Protein AF-A0A838CVP0-F1 (afdb_monomer)

Foldseek 3Di:
DVQLVVLLVQLVCLLVPVFVVCVPPPVVVPPPPPPTDDPVSNVVSNVVSVVSNVVSVVVVVVVVD

Sequence (65 aa):
MFVGLFLLAIGIWGIVSPYTMWLIGDSWRSSVDAEGPSTFYKYSSRVISVILIVIGMIGIIDAFN

Solvent-accessible surface area (backbone atoms only — not comparable to full-atom values): 3483 Å² total; per-residue (Å²): 67,73,68,13,54,52,31,31,54,53,12,54,44,26,58,77,36,38,59,58,50,31,60,75,75,44,43,90,75,44,59,99,80,60,93,62,70,50,72,66,52,50,51,50,40,34,54,52,13,53,52,32,32,54,53,11,51,52,39,34,57,62,64,75,111

Mean predicted aligned error: 4.8 Å

pLDDT: mean 88.05, std 10.14, range [56.44, 97.38]

Organism: NCBI:txid220753

Structure (mmCIF, N/CA/C/O backbone):
data_AF-A0A838CVP0-F1
#
_entry.id   AF-A0A838CVP0-F1
#
loop_
_atom_site.group_PDB
_atom_site.id
_atom_site.type_symbol
_atom_site.label_atom_id
_atom_site.label_alt_id
_atom_site.label_comp_id
_atom_site.label_asym_id
_atom_site.label_entity_id
_atom_site.label_seq_id
_atom_site.pdbx_PDB_ins_code
_atom_site.Cartn_x
_atom_site.Cartn_y
_atom_site.Cartn_z
_atom_site.occupancy
_atom_site.B_iso_or_equiv
_atom_site.auth_seq_id
_atom_site.auth_comp_id
_atom_site.auth_asym_id
_atom_site.auth_atom_id
_atom_site.pdbx_PDB_model_num
ATOM 1 N N . MET A 1 1 ? -16.097 1.328 10.534 1.00 88.50 1 MET A N 1
ATOM 2 C CA . MET A 1 1 ? -15.810 -0.122 10.381 1.00 88.50 1 MET A CA 1
ATOM 3 C C . MET A 1 1 ? -15.534 -0.572 8.938 1.00 88.50 1 MET A C 1
ATOM 5 O O . MET A 1 1 ? -14.376 -0.820 8.638 1.00 88.50 1 MET A O 1
ATOM 9 N N . PHE A 1 2 ? -16.521 -0.673 8.030 1.00 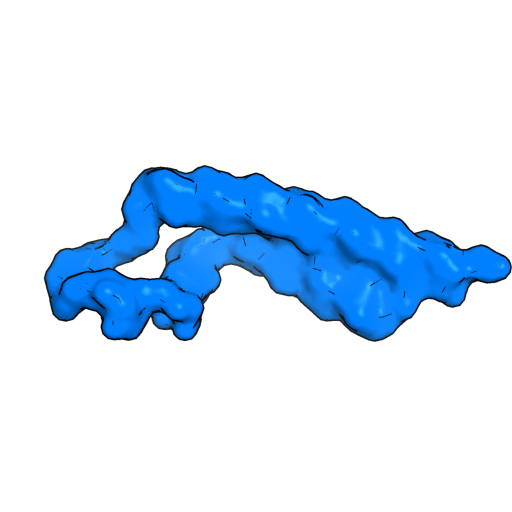92.25 2 PHE A N 1
ATOM 10 C CA . PHE A 1 2 ? -16.308 -1.253 6.680 1.00 92.25 2 PHE A CA 1
ATOM 11 C C . PHE A 1 2 ? -15.240 -0.536 5.841 1.00 92.25 2 PHE A C 1
ATOM 13 O O . PHE A 1 2 ? -14.386 -1.185 5.245 1.00 92.25 2 PHE A O 1
ATOM 20 N N . VAL A 1 3 ? -15.238 0.801 5.856 1.00 93.06 3 VAL A N 1
ATOM 21 C CA . VAL A 1 3 ? -14.198 1.607 5.193 1.00 93.06 3 VAL A CA 1
ATOM 22 C C . VAL A 1 3 ? -12.817 1.321 5.789 1.00 93.06 3 VAL A C 1
ATOM 24 O O . VAL A 1 3 ? -11.856 1.159 5.049 1.00 93.06 3 VAL A O 1
ATOM 27 N N . GLY A 1 4 ? -12.712 1.180 7.113 1.00 93.62 4 GLY A N 1
ATOM 28 C CA . GLY A 1 4 ? -11.443 0.864 7.774 1.00 93.62 4 GLY A CA 1
ATOM 29 C C . GLY A 1 4 ? -10.901 -0.519 7.400 1.00 93.62 4 GLY A C 1
ATOM 30 O O . GLY A 1 4 ? -9.711 -0.655 7.123 1.00 93.62 4 GLY A O 1
ATOM 31 N N . LEU A 1 5 ? -11.778 -1.524 7.290 1.00 95.94 5 LEU A N 1
ATOM 32 C CA . LEU A 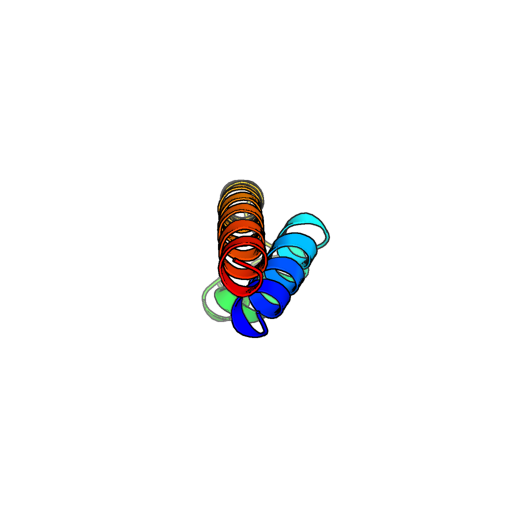1 5 ? -11.414 -2.863 6.804 1.00 95.94 5 LEU A CA 1
ATOM 33 C C . LEU A 1 5 ? -10.928 -2.831 5.350 1.00 95.94 5 LEU A C 1
ATOM 35 O O . LEU A 1 5 ? -9.938 -3.478 5.014 1.00 95.94 5 LEU A O 1
ATOM 39 N N . PHE A 1 6 ? -11.590 -2.048 4.498 1.00 95.75 6 PHE A N 1
ATOM 40 C CA . PHE A 1 6 ? -11.185 -1.864 3.106 1.00 95.75 6 PHE A CA 1
ATOM 41 C C . PHE A 1 6 ? -9.810 -1.189 2.988 1.00 95.75 6 PHE A C 1
ATOM 43 O O . PHE A 1 6 ? -8.952 -1.665 2.245 1.00 95.75 6 PHE A O 1
ATOM 50 N N . LEU A 1 7 ? -9.567 -0.127 3.764 1.00 94.25 7 LEU A N 1
ATOM 51 C CA . LEU A 1 7 ? -8.276 0.567 3.801 1.00 94.25 7 LEU A CA 1
ATOM 52 C C . LEU A 1 7 ? -7.149 -0.345 4.303 1.00 94.25 7 LEU A C 1
ATOM 54 O O . LEU A 1 7 ? -6.061 -0.338 3.728 1.00 94.25 7 LEU A O 1
ATOM 58 N N . LEU A 1 8 ? -7.418 -1.176 5.315 1.00 95.50 8 LEU A N 1
ATOM 59 C CA . LEU A 1 8 ? -6.480 -2.200 5.781 1.00 95.50 8 LEU A CA 1
ATOM 60 C C . LEU A 1 8 ? -6.154 -3.217 4.688 1.00 95.50 8 LEU A C 1
ATOM 62 O O . LEU A 1 8 ? -4.980 -3.498 4.457 1.00 95.50 8 LEU A O 1
ATOM 66 N N . ALA A 1 9 ? -7.168 -3.747 4.001 1.00 95.31 9 ALA A N 1
ATOM 67 C CA . ALA A 1 9 ? -6.970 -4.727 2.939 1.00 95.31 9 ALA A CA 1
ATOM 68 C C . ALA A 1 9 ? -6.111 -4.158 1.798 1.00 95.31 9 ALA A C 1
ATOM 70 O O . ALA A 1 9 ? -5.145 -4.794 1.375 1.00 95.31 9 ALA A O 1
ATOM 71 N N . ILE A 1 10 ? -6.407 -2.934 1.348 1.00 93.94 10 ILE A N 1
ATOM 72 C CA . ILE A 1 10 ? -5.628 -2.256 0.304 1.00 93.94 10 ILE A CA 1
ATOM 73 C C . ILE A 1 10 ? -4.211 -1.937 0.780 1.00 93.94 10 ILE A C 1
ATOM 75 O O . ILE A 1 10 ? -3.261 -2.147 0.028 1.00 93.94 10 ILE A O 1
ATOM 79 N N . GLY A 1 11 ? -4.044 -1.456 2.011 1.00 93.31 11 GLY A N 1
ATOM 80 C CA . GLY A 1 11 ? -2.724 -1.154 2.554 1.00 93.31 11 GLY A CA 1
ATOM 81 C C . GLY A 1 11 ? -1.855 -2.408 2.693 1.00 93.31 11 GLY A C 1
ATOM 82 O O . GLY A 1 11 ? -0.711 -2.424 2.249 1.00 93.31 11 GLY A O 1
ATOM 83 N N . ILE A 1 12 ? -2.396 -3.512 3.214 1.00 94.75 12 ILE A N 1
ATOM 84 C CA . ILE A 1 12 ? -1.665 -4.789 3.270 1.00 94.75 12 ILE A CA 1
ATOM 85 C C . ILE A 1 12 ? -1.283 -5.238 1.857 1.00 94.75 12 ILE A C 1
ATOM 87 O O . ILE A 1 12 ? -0.131 -5.596 1.602 1.00 94.75 12 ILE A O 1
ATOM 91 N N . TRP A 1 13 ? -2.222 -5.166 0.916 1.00 93.81 13 TRP A N 1
ATOM 92 C CA . TRP A 1 13 ? -1.976 -5.558 -0.465 1.00 93.81 13 TRP A CA 1
ATOM 93 C C . TRP A 1 13 ? -0.887 -4.716 -1.143 1.00 93.81 13 TRP A C 1
ATOM 95 O O . TRP A 1 13 ? -0.023 -5.276 -1.818 1.00 93.81 13 TRP A O 1
ATOM 105 N N . GLY A 1 14 ? -0.859 -3.403 -0.910 1.00 91.31 14 GLY A N 1
ATOM 106 C CA . GLY A 1 14 ? 0.157 -2.505 -1.463 1.00 91.31 14 GLY A CA 1
ATOM 1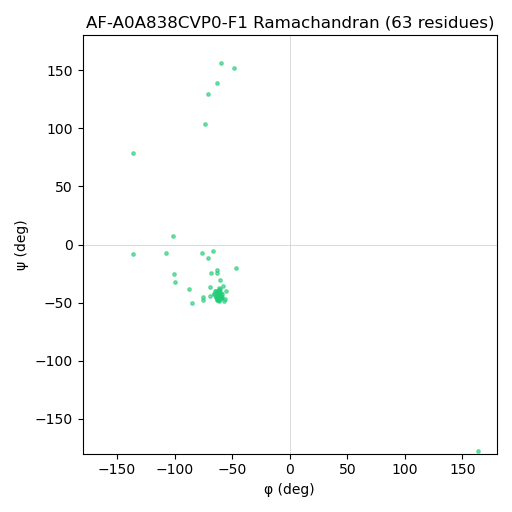07 C C . GLY A 1 14 ? 1.568 -2.711 -0.906 1.00 91.31 14 GLY A C 1
ATOM 108 O O . GLY A 1 14 ? 2.552 -2.429 -1.598 1.00 91.31 14 GLY A O 1
ATOM 109 N N . ILE A 1 15 ? 1.688 -3.269 0.303 1.00 92.62 15 ILE A N 1
ATOM 110 C CA . ILE A 1 15 ? 2.972 -3.715 0.865 1.00 92.62 15 ILE A CA 1
ATOM 111 C C . ILE A 1 15 ? 3.420 -5.025 0.214 1.00 92.62 15 ILE A C 1
ATOM 113 O O . ILE A 1 15 ? 4.583 -5.142 -0.184 1.00 92.62 15 ILE A O 1
ATOM 117 N N . VAL A 1 16 ? 2.509 -5.998 0.113 1.00 93.31 16 VAL A N 1
ATOM 118 C CA . VAL A 1 16 ? 2.803 -7.351 -0.383 1.00 93.31 16 VAL A CA 1
ATOM 119 C C . VAL A 1 16 ? 3.115 -7.340 -1.879 1.00 93.31 16 VAL A C 1
ATOM 121 O O . VAL A 1 16 ? 4.085 -7.963 -2.303 1.00 93.31 16 VAL A O 1
ATOM 124 N N . SER A 1 17 ? 2.331 -6.617 -2.680 1.00 90.81 17 SER A N 1
ATOM 125 C CA . SER A 1 17 ? 2.502 -6.557 -4.132 1.00 90.81 17 SER A CA 1
ATOM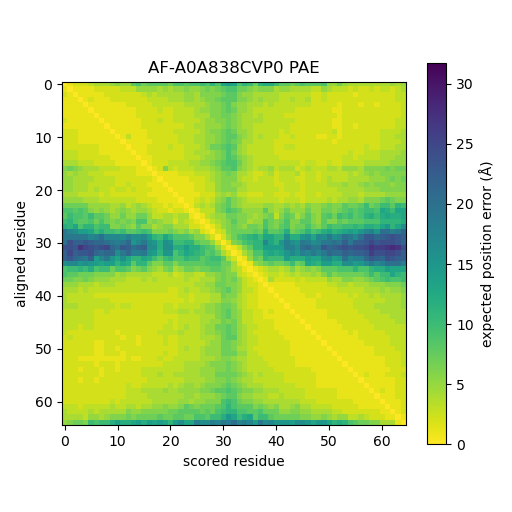 126 C C . SER A 1 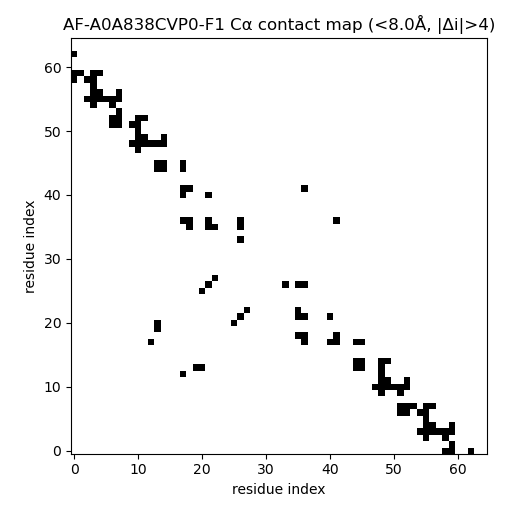17 ? 2.369 -5.130 -4.677 1.00 90.81 17 SER A C 1
ATOM 128 O O . SER A 1 17 ? 1.360 -4.771 -5.295 1.00 90.81 17 SER A O 1
ATOM 130 N N . PRO A 1 18 ? 3.426 -4.306 -4.540 1.00 86.69 18 PRO A N 1
ATOM 131 C CA . PRO A 1 18 ? 3.475 -2.998 -5.190 1.00 86.69 18 PRO A CA 1
ATOM 132 C C . PRO A 1 18 ? 3.447 -3.118 -6.723 1.00 86.69 18 PRO A C 1
ATOM 134 O O . PRO A 1 18 ? 3.005 -2.198 -7.404 1.00 86.69 18 PRO A O 1
ATOM 137 N N . TYR A 1 19 ? 3.880 -4.262 -7.269 1.00 87.62 19 TYR A N 1
ATOM 138 C CA . TYR A 1 19 ? 3.799 -4.556 -8.699 1.00 87.62 19 TYR A CA 1
ATOM 139 C C . TYR A 1 19 ? 2.355 -4.623 -9.187 1.00 87.62 19 TYR A C 1
ATOM 141 O O . TYR A 1 19 ? 2.028 -4.008 -10.194 1.00 87.62 19 TYR A O 1
ATOM 149 N N . THR A 1 20 ? 1.471 -5.315 -8.464 1.00 86.44 20 THR A N 1
ATOM 150 C CA . THR A 1 20 ? 0.062 -5.408 -8.866 1.00 86.44 20 THR A CA 1
ATOM 151 C C . THR A 1 20 ? -0.651 -4.063 -8.719 1.00 86.44 20 THR A C 1
ATOM 153 O O . THR A 1 20 ? -1.444 -3.706 -9.585 1.00 86.44 20 THR A O 1
ATOM 156 N N . MET A 1 21 ? -0.326 -3.276 -7.685 1.00 86.94 21 MET A N 1
ATOM 157 C CA . MET A 1 21 ? -0.827 -1.899 -7.561 1.00 86.94 21 MET A CA 1
ATOM 158 C C . MET A 1 21 ? -0.407 -1.020 -8.742 1.00 86.94 21 MET A C 1
ATOM 160 O O . MET A 1 21 ? -1.240 -0.316 -9.310 1.00 86.94 21 MET A O 1
ATOM 164 N N . TRP A 1 22 ? 0.862 -1.100 -9.146 1.00 88.94 22 TRP A N 1
ATOM 165 C CA . TRP A 1 22 ? 1.352 -0.405 -10.331 1.00 88.94 22 TRP A CA 1
ATOM 166 C C . TRP A 1 22 ? 0.644 -0.885 -11.595 1.00 88.94 22 TRP A C 1
ATOM 168 O O . TRP A 1 22 ? 0.178 -0.066 -12.383 1.00 88.94 22 TRP A O 1
ATOM 178 N N . LEU A 1 23 ? 0.490 -2.204 -11.749 1.00 86.12 23 LEU A N 1
ATOM 179 C CA . LEU A 1 23 ? -0.157 -2.813 -12.905 1.00 86.12 23 LEU A CA 1
ATOM 180 C C . LEU A 1 23 ? -1.595 -2.316 -13.100 1.00 86.12 23 LEU A C 1
ATOM 182 O O . LEU A 1 23 ? -2.030 -2.150 -14.231 1.00 86.12 23 LEU A O 1
ATOM 186 N N . ILE A 1 24 ? -2.327 -2.068 -12.017 1.00 84.81 24 ILE A N 1
ATOM 187 C CA . ILE A 1 24 ? -3.725 -1.623 -12.082 1.00 84.81 24 ILE A CA 1
ATOM 188 C C . ILE A 1 24 ? -3.829 -0.097 -12.196 1.00 84.81 24 ILE A C 1
ATOM 190 O O . ILE A 1 24 ? -4.710 0.401 -12.891 1.00 84.81 24 ILE A O 1
ATOM 194 N N . GLY A 1 25 ? -2.969 0.650 -11.497 1.00 81.44 25 GLY A N 1
ATOM 195 C CA . GLY A 1 25 ? -3.131 2.097 -11.339 1.00 81.44 25 GLY A CA 1
ATOM 196 C C . GLY A 1 25 ? -2.282 2.970 -12.261 1.00 81.44 25 GLY A C 1
ATOM 197 O O . GLY A 1 25 ? -2.709 4.071 -12.599 1.00 81.44 25 GLY A O 1
ATOM 198 N N . ASP A 1 26 ? -1.082 2.528 -12.637 1.00 79.25 26 ASP A N 1
ATOM 199 C CA . ASP A 1 26 ? -0.065 3.403 -13.249 1.00 79.25 26 ASP A CA 1
ATOM 200 C C . ASP A 1 26 ? 0.643 2.780 -14.469 1.00 79.25 26 ASP A C 1
ATOM 202 O O . ASP A 1 26 ? 1.333 3.469 -15.223 1.00 79.25 26 ASP A O 1
ATOM 206 N N . SER A 1 27 ? 0.406 1.494 -14.741 1.00 76.69 27 SER A N 1
ATOM 207 C CA . SER A 1 27 ? 0.952 0.784 -15.905 1.00 76.69 27 SER A CA 1
ATOM 208 C C . SER A 1 27 ? 0.514 1.387 -17.236 1.00 76.69 27 SER A C 1
ATOM 210 O O . SER A 1 27 ? 1.328 1.521 -18.134 1.00 76.69 27 SER A O 1
ATOM 212 N N . TRP A 1 28 ? -0.740 1.836 -17.335 1.00 76.12 28 TRP A N 1
ATOM 213 C CA . TRP A 1 28 ? -1.313 2.507 -18.508 1.00 76.12 28 TRP A CA 1
ATOM 214 C C . TRP A 1 28 ? -0.659 3.850 -18.858 1.00 76.12 28 TRP A C 1
ATOM 216 O O . TRP A 1 28 ? -0.776 4.321 -19.987 1.00 76.12 28 TRP A O 1
ATOM 226 N N . ARG A 1 29 ? -0.006 4.489 -17.882 1.00 69.38 29 ARG A N 1
ATOM 227 C CA . ARG A 1 29 ? 0.630 5.803 -18.018 1.00 69.38 29 ARG A CA 1
ATOM 228 C C . ARG A 1 29 ? 2.133 5.683 -18.224 1.00 69.38 29 ARG A C 1
ATOM 230 O O . ARG A 1 29 ? 2.759 6.574 -18.794 1.00 69.38 29 ARG A O 1
ATOM 237 N N . SER A 1 30 ? 2.692 4.579 -17.749 1.00 62.09 30 SER A N 1
ATOM 238 C CA . SER A 1 30 ? 4.061 4.184 -18.017 1.00 62.09 30 SER A CA 1
ATOM 239 C C . SER A 1 30 ? 4.141 3.764 -19.487 1.00 62.09 30 SER A C 1
ATOM 241 O O . SER A 1 30 ? 3.288 3.026 -19.968 1.00 62.09 30 SER A O 1
ATOM 243 N N . SER A 1 31 ? 5.107 4.303 -20.230 1.00 58.22 31 SER A N 1
ATOM 244 C CA . SER A 1 31 ? 5.305 4.015 -21.657 1.00 58.22 31 SER A CA 1
ATOM 245 C C . SER A 1 31 ? 5.293 2.510 -21.943 1.00 58.22 31 SER A C 1
ATOM 247 O O . SER A 1 31 ? 5.680 1.725 -21.082 1.00 58.22 31 SER A O 1
ATOM 249 N N . VAL A 1 32 ? 4.896 2.134 -23.162 1.00 56.44 32 VAL A N 1
ATOM 250 C CA . VAL A 1 32 ? 4.707 0.753 -23.660 1.00 56.44 32 VAL A CA 1
ATOM 251 C C . VAL A 1 32 ? 5.863 -0.218 -23.319 1.00 56.44 32 VAL A C 1
ATOM 253 O O . VAL A 1 32 ? 5.635 -1.420 -23.250 1.00 56.44 32 VAL A O 1
ATOM 256 N N . ASP A 1 33 ? 7.058 0.299 -23.010 1.00 57.88 33 ASP A N 1
ATOM 257 C CA . ASP A 1 33 ? 8.278 -0.453 -22.674 1.00 57.88 33 ASP A CA 1
ATOM 258 C C . ASP A 1 33 ? 8.617 -0.540 -21.166 1.00 57.88 33 ASP A C 1
ATOM 260 O O . ASP A 1 33 ? 9.705 -0.980 -20.791 1.00 57.88 33 ASP A O 1
ATOM 264 N N . ALA A 1 34 ? 7.746 -0.086 -20.259 1.00 65.44 34 ALA A N 1
ATOM 265 C CA . ALA A 1 34 ? 8.028 -0.155 -18.826 1.00 65.44 34 ALA A CA 1
ATOM 266 C C . ALA A 1 34 ? 7.909 -1.601 -18.305 1.00 65.44 34 ALA A C 1
ATOM 268 O O . ALA A 1 34 ? 6.814 -2.096 -18.054 1.00 65.44 34 ALA A O 1
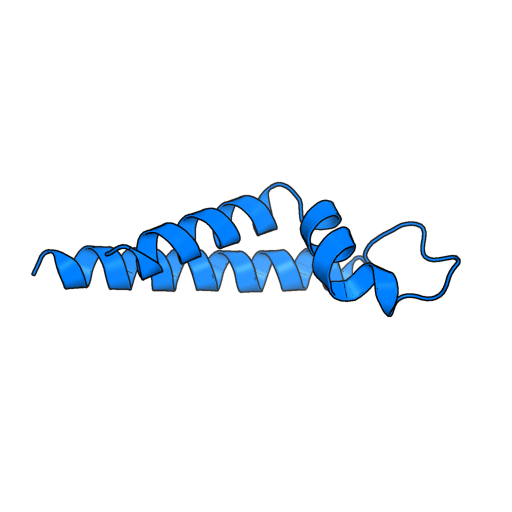ATOM 269 N N . GLU A 1 35 ? 9.044 -2.264 -18.068 1.00 73.88 35 GLU A N 1
ATOM 270 C CA . GLU A 1 35 ? 9.108 -3.642 -17.539 1.00 73.88 35 GLU A CA 1
ATOM 271 C C . GLU A 1 35 ? 8.591 -3.786 -16.085 1.00 73.88 35 GLU A C 1
ATOM 273 O O . GLU A 1 35 ? 8.480 -4.891 -15.547 1.00 73.88 35 GLU A O 1
ATOM 278 N N . GLY A 1 36 ? 8.249 -2.678 -15.419 1.00 80.31 36 GLY A N 1
ATOM 279 C CA . GLY A 1 36 ? 7.646 -2.685 -14.091 1.00 80.31 36 GLY A CA 1
ATOM 280 C C . GLY A 1 36 ? 7.713 -1.338 -13.365 1.00 80.31 36 GLY A C 1
ATOM 281 O O . GLY A 1 36 ? 8.240 -0.358 -13.895 1.00 80.31 36 GLY A O 1
ATOM 282 N N . PRO A 1 37 ? 7.220 -1.279 -12.112 1.00 84.25 37 PRO A N 1
ATOM 283 C CA . PRO A 1 37 ? 7.277 -0.069 -11.306 1.00 84.25 37 PRO A CA 1
ATOM 284 C C . PRO A 1 37 ? 8.715 0.340 -11.007 1.00 84.25 37 PRO A C 1
ATOM 286 O O . PRO A 1 37 ? 9.550 -0.484 -10.609 1.00 84.25 37 PRO A O 1
ATOM 289 N N . SER A 1 38 ? 8.960 1.647 -11.083 1.00 87.75 38 SER A N 1
ATOM 290 C CA . SER A 1 38 ? 10.217 2.247 -10.650 1.00 87.75 38 SER A CA 1
ATOM 291 C C . SER A 1 38 ? 10.484 1.984 -9.163 1.00 87.75 38 SER A C 1
ATOM 293 O O . SER A 1 38 ? 9.571 1.769 -8.359 1.00 87.75 38 SER A O 1
ATOM 295 N N . THR A 1 39 ? 11.755 2.037 -8.761 1.00 88.75 39 THR A N 1
ATOM 296 C CA . THR A 1 39 ? 12.146 1.926 -7.347 1.00 88.75 39 THR A CA 1
ATOM 297 C C . THR A 1 39 ? 11.436 2.975 -6.492 1.00 88.75 39 THR A C 1
ATOM 299 O O . THR A 1 39 ? 10.937 2.651 -5.418 1.00 88.75 39 THR A O 1
ATOM 302 N N . PHE A 1 40 ? 11.306 4.203 -7.004 1.00 88.00 40 PHE A N 1
ATOM 303 C CA . PHE A 1 40 ? 10.566 5.269 -6.334 1.00 88.00 40 PHE A CA 1
ATOM 304 C C . PHE A 1 40 ? 9.097 4.894 -6.106 1.00 88.00 40 PHE A C 1
ATOM 306 O O . PHE A 1 40 ? 8.620 5.025 -4.982 1.00 88.00 40 PHE A O 1
ATOM 313 N N . TYR A 1 41 ? 8.417 4.351 -7.124 1.00 88.56 41 TYR A N 1
ATO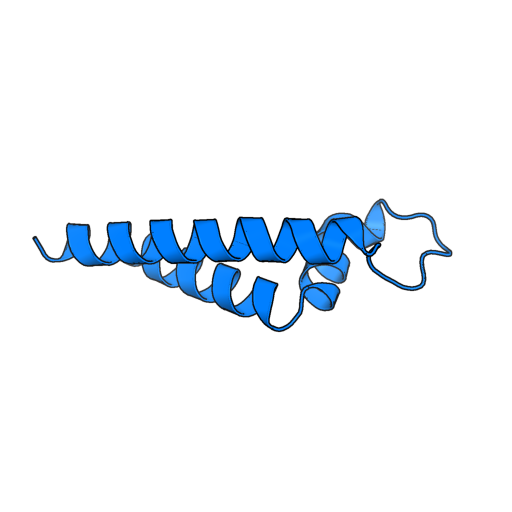M 314 C CA . TYR A 1 41 ? 7.035 3.880 -6.997 1.00 88.56 41 TYR A CA 1
ATOM 315 C C . TYR A 1 41 ? 6.904 2.796 -5.923 1.00 88.56 41 TYR A C 1
ATOM 317 O O . TYR A 1 41 ? 6.013 2.859 -5.085 1.00 88.56 41 TYR A O 1
ATOM 325 N N . LYS A 1 42 ? 7.816 1.814 -5.897 1.00 90.25 42 LYS A N 1
ATOM 326 C CA . LYS A 1 42 ? 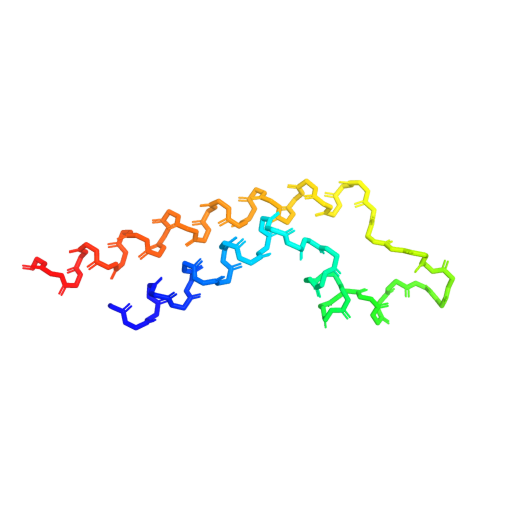7.787 0.731 -4.896 1.00 90.25 42 LYS A CA 1
ATOM 327 C C . LYS A 1 42 ? 7.936 1.256 -3.465 1.00 90.25 42 LYS A C 1
ATOM 329 O O . LYS A 1 42 ? 7.325 0.710 -2.549 1.00 90.25 42 LYS A O 1
ATOM 334 N N . TYR A 1 43 ? 8.765 2.276 -3.248 1.00 91.75 43 TYR A N 1
ATOM 335 C CA . TYR A 1 43 ? 8.925 2.878 -1.922 1.00 91.75 43 TYR A CA 1
ATOM 336 C C . TYR A 1 43 ? 7.741 3.767 -1.550 1.00 91.75 43 TYR A C 1
ATOM 338 O O . TYR A 1 43 ? 7.219 3.642 -0.442 1.00 91.75 43 TYR A O 1
ATOM 346 N N . SER A 1 44 ? 7.279 4.624 -2.462 1.00 90.50 44 SER A N 1
ATOM 347 C CA . SER A 1 44 ? 6.139 5.502 -2.200 1.00 90.50 44 SER A CA 1
ATOM 348 C C . SER A 1 44 ? 4.854 4.704 -1.969 1.00 90.50 44 SER A C 1
ATOM 350 O O . SER A 1 44 ? 4.127 5.000 -1.021 1.00 90.50 44 SER A O 1
ATOM 352 N N . SER A 1 45 ? 4.619 3.630 -2.731 1.00 91.88 45 SER A N 1
ATOM 353 C CA . SER A 1 45 ? 3.461 2.751 -2.549 1.00 91.88 45 SER A CA 1
ATOM 354 C C . SER A 1 45 ? 3.468 2.085 -1.175 1.00 91.88 45 SER A C 1
ATOM 356 O O . SER A 1 45 ? 2.427 2.016 -0.526 1.00 91.88 45 SER A O 1
ATOM 358 N N . ARG A 1 46 ? 4.636 1.653 -0.680 1.00 92.75 46 ARG A N 1
ATOM 359 C CA . ARG A 1 46 ? 4.783 1.085 0.669 1.00 92.75 46 ARG A CA 1
ATOM 360 C C . ARG A 1 46 ? 4.509 2.117 1.759 1.00 92.75 46 ARG A C 1
ATOM 362 O O . ARG A 1 46 ? 3.803 1.802 2.709 1.00 92.75 46 ARG A O 1
ATOM 369 N N . VAL A 1 47 ? 5.012 3.344 1.616 1.00 95.12 47 VAL A N 1
ATOM 370 C CA . VAL A 1 47 ? 4.751 4.427 2.584 1.00 95.12 47 VAL A CA 1
ATOM 371 C C . VAL A 1 47 ? 3.261 4.763 2.634 1.00 95.12 47 VAL A C 1
ATOM 373 O O . VAL A 1 47 ? 2.675 4.793 3.714 1.00 95.12 47 VAL A O 1
ATOM 376 N N . ILE A 1 48 ? 2.625 4.940 1.474 1.00 94.12 48 ILE A N 1
ATOM 377 C CA . ILE A 1 48 ? 1.179 5.186 1.381 1.00 94.12 48 ILE A CA 1
ATOM 378 C C . ILE A 1 48 ? 0.401 4.020 1.998 1.00 94.12 48 ILE A C 1
ATOM 380 O O . ILE A 1 48 ? -0.538 4.234 2.756 1.00 94.12 48 ILE A O 1
ATOM 384 N N . SER A 1 49 ? 0.825 2.786 1.740 1.00 95.31 49 SER A N 1
ATOM 385 C CA . SER A 1 49 ? 0.187 1.592 2.292 1.00 95.31 49 SER A CA 1
ATOM 386 C C . SER A 1 49 ? 0.226 1.538 3.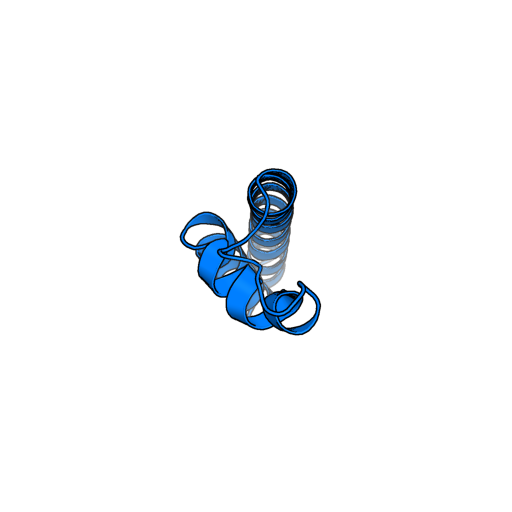819 1.00 95.31 49 SER A C 1
ATOM 388 O O . SER A 1 49 ? -0.777 1.196 4.443 1.00 95.31 49 SER A O 1
ATOM 390 N N . VAL A 1 50 ? 1.347 1.924 4.435 1.00 96.75 50 VAL A N 1
ATOM 391 C CA . VAL A 1 50 ? 1.452 2.042 5.898 1.00 96.75 50 VAL A CA 1
ATOM 392 C C . VAL A 1 50 ? 0.473 3.091 6.426 1.00 96.75 50 VAL A C 1
ATOM 394 O O . VAL A 1 50 ? -0.217 2.841 7.412 1.00 96.75 50 VAL A O 1
ATOM 397 N N . ILE A 1 51 ? 0.349 4.235 5.749 1.00 97.31 51 ILE A N 1
ATOM 398 C CA . ILE A 1 51 ? -0.608 5.285 6.126 1.00 97.31 51 ILE A CA 1
ATOM 399 C C . ILE A 1 51 ? -2.051 4.761 6.047 1.00 97.31 51 ILE A C 1
ATOM 401 O O . ILE A 1 51 ? -2.823 4.958 6.984 1.00 97.31 51 ILE A O 1
ATOM 405 N N . LEU A 1 52 ? -2.408 4.042 4.977 1.00 96.19 52 LEU A N 1
ATOM 406 C CA . LEU A 1 52 ? -3.738 3.442 4.816 1.00 96.19 52 LEU A CA 1
ATOM 407 C C . LEU A 1 52 ? -4.051 2.426 5.921 1.00 96.19 52 LEU A C 1
ATOM 409 O O . LEU A 1 52 ? -5.170 2.409 6.430 1.00 96.19 52 LEU A O 1
ATOM 413 N N . ILE A 1 53 ? -3.063 1.628 6.337 1.00 97.19 53 ILE A N 1
ATOM 414 C CA . ILE A 1 53 ? -3.195 0.695 7.463 1.00 97.19 53 ILE A CA 1
ATOM 415 C C . ILE A 1 53 ? -3.473 1.451 8.765 1.00 97.19 53 ILE A C 1
ATOM 417 O O . ILE A 1 53 ? -4.403 1.095 9.486 1.00 97.19 53 ILE A O 1
ATOM 421 N N . VAL A 1 54 ? -2.710 2.509 9.059 1.00 97.38 54 VAL A N 1
ATOM 422 C CA . VAL A 1 54 ? -2.889 3.312 10.281 1.00 97.38 54 VAL A CA 1
ATOM 423 C C . VAL A 1 54 ? -4.274 3.957 10.316 1.00 97.38 54 VAL A C 1
ATOM 425 O O . VAL A 1 54 ? -4.990 3.810 11.304 1.00 97.38 54 VAL A O 1
ATOM 428 N N . ILE A 1 55 ? -4.689 4.609 9.227 1.00 96.56 55 ILE A N 1
ATOM 429 C CA . ILE A 1 55 ? -6.019 5.227 9.123 1.00 96.56 55 ILE A CA 1
ATOM 430 C C . ILE A 1 55 ? -7.118 4.162 9.232 1.00 96.56 55 ILE A C 1
ATOM 432 O O . ILE A 1 55 ? -8.110 4.367 9.933 1.00 96.56 55 ILE A O 1
ATOM 436 N N . GLY A 1 56 ? -6.934 3.010 8.582 1.00 95.88 56 GLY A N 1
ATOM 437 C CA . GLY A 1 56 ? -7.865 1.889 8.644 1.00 95.88 56 GLY A CA 1
ATOM 438 C C . GLY A 1 56 ? -8.053 1.358 10.065 1.00 95.88 56 GLY A C 1
ATOM 439 O O . GLY A 1 56 ? -9.189 1.163 10.490 1.00 95.88 56 GLY A O 1
ATOM 440 N N . MET A 1 57 ? -6.964 1.197 10.824 1.00 96.50 57 MET A N 1
ATOM 441 C CA . MET A 1 57 ? -7.020 0.794 12.234 1.00 96.50 57 MET A CA 1
ATOM 442 C C . MET A 1 57 ? -7.741 1.829 13.096 1.00 96.50 57 MET A C 1
ATOM 444 O O . MET A 1 57 ? -8.635 1.454 13.850 1.00 96.50 57 MET A O 1
ATOM 448 N N . ILE A 1 58 ? -7.413 3.119 12.953 1.00 96.31 58 ILE A N 1
ATOM 449 C CA . ILE A 1 58 ? -8.081 4.198 13.700 1.00 96.31 58 ILE A CA 1
ATOM 450 C C . ILE A 1 58 ? -9.591 4.171 13.434 1.00 96.31 58 ILE A C 1
ATOM 452 O O . ILE A 1 58 ? -10.372 4.144 14.378 1.00 96.31 58 ILE A O 1
ATOM 456 N N . GLY A 1 59 ? -10.014 4.088 12.169 1.00 94.50 59 GLY A N 1
ATOM 457 C CA . GLY A 1 59 ? -11.436 4.059 11.802 1.00 94.50 59 GLY A CA 1
ATOM 458 C C . GLY A 1 59 ? -12.177 2.761 12.157 1.00 94.50 59 GLY A C 1
ATOM 459 O O . GLY A 1 59 ? -13.407 2.695 12.049 1.00 94.50 59 GLY A O 1
ATOM 460 N N . ILE A 1 60 ? -11.457 1.701 12.533 1.00 95.31 60 ILE A N 1
ATOM 461 C CA . ILE A 1 60 ? -12.049 0.504 13.137 1.00 95.31 60 ILE A CA 1
ATOM 462 C C . ILE A 1 60 ? -12.210 0.719 14.635 1.00 95.31 60 ILE A C 1
ATOM 464 O O . ILE A 1 60 ? -13.312 0.515 15.125 1.00 95.31 60 ILE A O 1
ATOM 468 N N . ILE A 1 61 ? -11.157 1.162 15.330 1.00 95.19 61 ILE A N 1
ATOM 469 C CA . ILE A 1 61 ? -11.184 1.433 16.776 1.00 95.19 61 ILE A CA 1
ATOM 470 C C . ILE A 1 61 ? -12.288 2.440 17.113 1.00 95.19 61 ILE A C 1
ATOM 472 O O . ILE A 1 61 ? -13.090 2.186 18.003 1.00 95.19 61 ILE A O 1
ATOM 476 N N . ASP A 1 62 ? -12.374 3.536 16.359 1.00 94.06 62 ASP A N 1
ATOM 477 C CA . ASP A 1 62 ? -13.398 4.574 16.525 1.00 94.06 62 ASP A CA 1
ATOM 478 C C . ASP A 1 62 ? -14.824 4.037 16.339 1.00 94.06 62 ASP A C 1
ATOM 480 O O . ASP A 1 62 ? -15.748 4.480 17.000 1.00 94.06 62 ASP A O 1
ATOM 484 N N . ALA A 1 63 ? -15.010 3.015 15.499 1.00 91.81 63 ALA A N 1
ATOM 485 C CA . ALA A 1 63 ? -16.323 2.411 15.285 1.00 91.81 63 ALA A CA 1
ATOM 486 C C . ALA A 1 63 ? -16.781 1.484 16.429 1.00 91.81 63 ALA A C 1
ATOM 488 O O . ALA A 1 63 ? -17.909 0.993 16.374 1.00 91.81 63 ALA A O 1
ATOM 489 N N . PHE A 1 64 ? -15.912 1.200 17.404 1.00 89.62 64 PHE A N 1
ATOM 490 C CA . PHE A 1 64 ? -16.209 0.390 18.589 1.00 89.62 64 PHE A CA 1
ATOM 491 C C . PHE A 1 64 ? -16.309 1.210 19.887 1.00 89.62 64 PHE A C 1
ATOM 493 O O . PHE A 1 64 ? -16.675 0.632 20.911 1.00 89.62 64 PHE A O 1
ATOM 500 N N . ASN A 1 65 ? -15.980 2.506 19.850 1.00 81.19 65 ASN A N 1
ATOM 501 C CA . ASN A 1 65 ? -16.178 3.449 20.958 1.00 81.19 65 ASN A CA 1
ATOM 502 C C . ASN A 1 65 ? -17.546 4.133 20.853 1.00 81.19 65 ASN A C 1
ATOM 504 O O . ASN A 1 65 ? -18.080 4.501 21.922 1.00 81.19 65 ASN A O 1
#

Secondary structure (DSSP, 8-state):
-HHHHHHHHHHHHHHH-HHHHHHHHTTTTS-TT--S--HHHHHHHHHHHHHHHHHHHHHHHGGG-

InterPro domains:
  IPR045679 Domain of unknown function DUF6199 [PF19701] (3-61)

Radius of gyration: 13.89 Å; Cα contacts (8 Å, |Δi|>4): 66; chains: 1; bounding box: 28×13×45 Å